Protein AF-A0A838S7A0-F1 (afdb_monomer)

Mean predicted aligned error: 16.69 Å

Structure (mmCIF, N/CA/C/O backbone):
data_AF-A0A838S7A0-F1
#
_entry.id   AF-A0A838S7A0-F1
#
loop_
_atom_site.group_PDB
_atom_site.id
_atom_site.type_symbol
_atom_site.label_atom_id
_atom_site.label_alt_id
_atom_site.label_comp_id
_atom_site.label_asym_id
_atom_site.label_entity_id
_atom_site.label_seq_id
_atom_site.pdbx_PDB_ins_code
_atom_site.Cartn_x
_atom_site.Cartn_y
_atom_site.Cartn_z
_atom_site.occupancy
_atom_site.B_iso_or_equiv
_atom_site.auth_seq_id
_atom_site.auth_comp_id
_atom_site.auth_asym_id
_atom_site.auth_atom_id
_atom_site.pdbx_PDB_model_num
ATOM 1 N N . MET A 1 1 ? 28.802 5.808 -30.785 1.00 59.38 1 MET A N 1
ATOM 2 C CA . MET A 1 1 ? 27.920 5.242 -29.746 1.00 59.38 1 MET A CA 1
ATOM 3 C C . MET A 1 1 ? 26.501 5.576 -30.138 1.00 59.38 1 MET A C 1
ATOM 5 O O . MET A 1 1 ? 26.120 6.739 -30.089 1.00 59.38 1 MET A O 1
ATOM 9 N N . ASP A 1 2 ? 25.777 4.580 -30.626 1.00 79.56 2 ASP A N 1
ATOM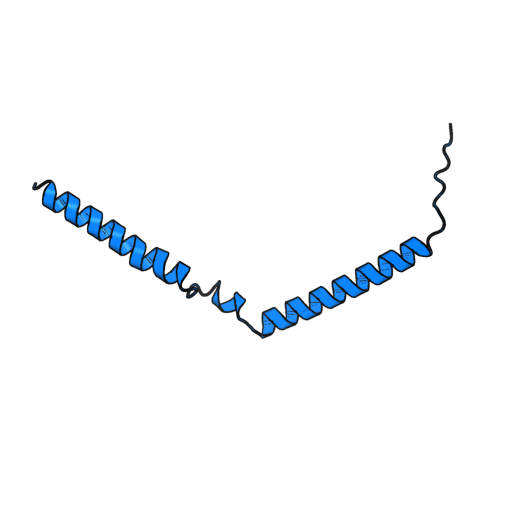 10 C CA . ASP A 1 2 ? 24.454 4.748 -31.212 1.00 79.56 2 ASP A CA 1
ATOM 11 C C . ASP A 1 2 ? 23.458 5.159 -30.133 1.00 79.56 2 ASP A C 1
ATOM 13 O O . ASP A 1 2 ? 23.108 4.390 -29.238 1.00 79.56 2 ASP A O 1
ATOM 17 N N . THR A 1 3 ? 23.014 6.408 -30.205 1.00 88.88 3 THR A N 1
ATOM 18 C CA . THR A 1 3 ? 22.057 7.013 -29.269 1.00 88.88 3 THR A CA 1
ATOM 19 C C . THR A 1 3 ? 20.780 6.182 -29.135 1.00 88.88 3 THR A C 1
ATOM 21 O O . THR A 1 3 ? 20.207 6.095 -28.052 1.00 88.88 3 THR A O 1
ATOM 24 N N . VAL A 1 4 ? 20.388 5.493 -30.209 1.00 91.06 4 VAL A N 1
ATOM 25 C CA . VAL A 1 4 ? 19.268 4.544 -30.248 1.00 91.06 4 VAL A CA 1
ATOM 26 C C . VAL A 1 4 ? 19.504 3.345 -29.326 1.00 91.06 4 VAL A C 1
ATOM 28 O O . VAL A 1 4 ? 18.600 2.940 -28.598 1.00 91.06 4 VAL A O 1
ATOM 31 N N . PHE A 1 5 ? 20.721 2.799 -29.306 1.00 90.19 5 PHE A N 1
ATOM 32 C CA . PHE A 1 5 ? 21.074 1.680 -28.434 1.00 90.19 5 PHE A CA 1
ATOM 33 C C . PHE A 1 5 ? 21.017 2.098 -26.959 1.00 90.19 5 PHE A C 1
ATOM 35 O O . PHE A 1 5 ? 20.418 1.407 -26.138 1.00 90.19 5 PHE A O 1
ATOM 42 N N . LEU A 1 6 ? 21.547 3.281 -26.636 1.00 90.94 6 LEU A N 1
ATOM 43 C CA . LEU A 1 6 ? 21.447 3.876 -25.298 1.00 90.94 6 LEU A CA 1
ATOM 44 C C . LEU A 1 6 ? 19.990 4.105 -24.867 1.00 90.94 6 LEU A C 1
ATOM 46 O O . LEU A 1 6 ? 19.627 3.775 -23.737 1.00 90.94 6 LEU A O 1
ATOM 50 N N . ALA A 1 7 ? 19.144 4.612 -25.767 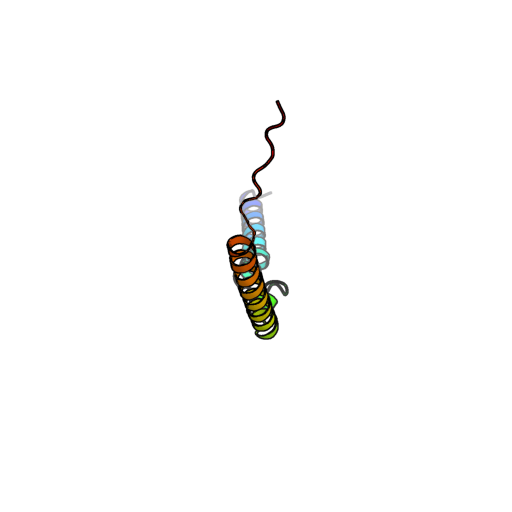1.00 90.75 7 ALA A N 1
ATOM 51 C CA . ALA A 1 7 ? 17.727 4.835 -25.492 1.00 90.75 7 ALA A CA 1
ATOM 52 C C . ALA A 1 7 ? 16.971 3.523 -25.218 1.00 90.75 7 ALA A C 1
ATOM 54 O O . ALA A 1 7 ? 16.172 3.456 -24.282 1.00 90.75 7 ALA A O 1
ATOM 55 N N . LEU A 1 8 ? 17.256 2.463 -25.983 1.00 92.88 8 LEU A N 1
ATOM 56 C CA . LEU A 1 8 ? 16.657 1.141 -25.775 1.00 92.88 8 LEU A CA 1
ATOM 57 C C . LEU A 1 8 ? 17.071 0.525 -24.437 1.00 92.88 8 LEU A C 1
ATOM 59 O O . LEU A 1 8 ? 16.220 0.009 -23.712 1.00 92.88 8 LEU A O 1
ATOM 63 N N . VAL A 1 9 ? 18.354 0.618 -24.080 1.00 93.00 9 VAL A N 1
ATOM 64 C CA . VAL A 1 9 ? 18.859 0.114 -22.795 1.00 93.00 9 VAL A CA 1
ATOM 65 C C . VAL A 1 9 ? 18.223 0.872 -21.625 1.00 93.00 9 VAL A C 1
ATOM 67 O O . VAL A 1 9 ? 17.773 0.247 -20.664 1.00 93.00 9 VAL A O 1
ATOM 70 N N . ALA A 1 10 ? 18.108 2.200 -21.719 1.00 91.81 10 ALA A N 1
ATOM 71 C CA . ALA A 1 10 ? 17.466 3.017 -20.690 1.00 91.81 10 ALA A CA 1
ATOM 72 C C . ALA A 1 10 ? 15.974 2.672 -20.520 1.00 91.81 10 ALA A C 1
ATOM 74 O O . ALA A 1 10 ? 15.500 2.486 -19.396 1.00 91.81 10 ALA A O 1
ATOM 75 N N . ALA A 1 11 ? 15.241 2.523 -21.628 1.00 92.75 11 ALA A N 1
ATOM 76 C CA . ALA A 1 11 ? 13.836 2.126 -21.604 1.00 92.75 11 ALA A CA 1
ATOM 77 C C . ALA A 1 11 ? 13.647 0.725 -20.998 1.00 92.75 11 ALA A C 1
ATOM 79 O O . ALA A 1 11 ? 12.756 0.525 -20.170 1.00 92.75 11 ALA A O 1
ATOM 80 N N . ALA A 1 12 ? 14.514 -0.230 -21.350 1.00 92.00 12 ALA A N 1
ATOM 81 C CA . ALA A 1 12 ? 14.483 -1.581 -20.800 1.00 92.00 12 ALA A CA 1
ATOM 82 C C . ALA A 1 12 ? 14.763 -1.598 -19.290 1.00 92.00 12 ALA A C 1
ATOM 84 O O . ALA A 1 12 ? 14.057 -2.281 -18.551 1.00 92.00 12 ALA A O 1
ATOM 85 N N . ALA A 1 13 ? 15.730 -0.811 -18.811 1.00 93.12 13 ALA A N 1
ATOM 86 C CA . ALA A 1 13 ? 16.038 -0.704 -17.386 1.00 93.12 13 ALA A CA 1
ATOM 87 C C . ALA A 1 13 ? 14.869 -0.107 -16.582 1.00 93.12 13 ALA A C 1
ATOM 89 O O . ALA A 1 13 ? 14.526 -0.618 -15.511 1.00 93.12 13 ALA A O 1
ATOM 90 N N . LEU A 1 14 ? 14.209 0.929 -17.112 1.00 90.38 14 LEU A N 1
ATOM 91 C CA . LEU A 1 14 ? 13.018 1.527 -16.501 1.00 90.38 14 LEU A CA 1
ATOM 92 C C . LEU A 1 14 ? 11.840 0.550 -16.483 1.00 90.38 14 LEU A C 1
ATOM 94 O O . LEU A 1 14 ? 11.198 0.386 -15.447 1.00 90.38 14 LEU A O 1
ATOM 98 N N . ALA A 1 15 ? 11.583 -0.140 -17.596 1.00 90.56 15 ALA A N 1
ATOM 99 C CA . ALA A 1 15 ? 10.522 -1.138 -17.691 1.00 90.56 15 ALA A CA 1
ATOM 100 C C . ALA A 1 15 ? 10.776 -2.330 -16.759 1.00 90.56 15 ALA A C 1
ATOM 102 O O . ALA A 1 15 ? 9.856 -2.779 -16.075 1.00 90.56 15 ALA A O 1
ATOM 103 N N . ALA A 1 16 ? 12.023 -2.802 -16.678 1.00 86.75 16 ALA A N 1
ATOM 104 C CA . ALA A 1 16 ? 12.431 -3.858 -15.762 1.00 86.75 16 ALA A CA 1
ATOM 105 C C . ALA A 1 16 ? 12.257 -3.412 -14.308 1.00 86.75 16 ALA A C 1
ATOM 107 O O . ALA A 1 16 ? 11.610 -4.111 -13.541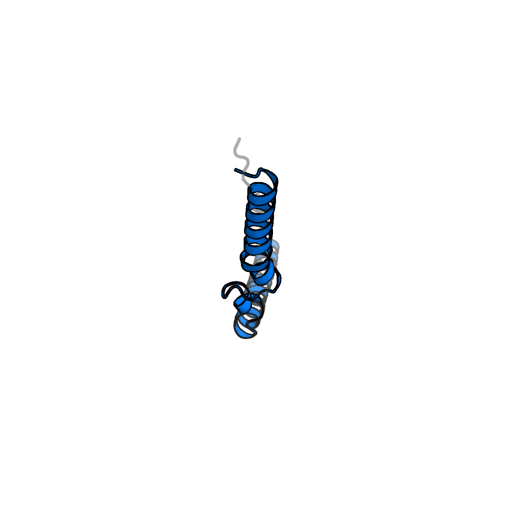 1.00 86.75 16 ALA A O 1
ATOM 108 N N . THR A 1 17 ? 12.723 -2.217 -13.940 1.00 88.75 17 THR A N 1
ATOM 109 C CA . THR A 1 17 ? 12.537 -1.662 -12.588 1.00 88.75 17 THR A CA 1
ATOM 110 C C . THR A 1 17 ? 11.055 -1.508 -12.252 1.00 88.75 17 THR A C 1
ATOM 112 O O . THR A 1 17 ? 10.605 -1.887 -11.172 1.00 88.75 17 THR A O 1
ATOM 115 N N . TRP A 1 18 ? 10.249 -1.017 -13.190 1.00 85.75 18 TRP A N 1
ATOM 116 C CA . TRP A 1 18 ? 8.813 -0.862 -12.988 1.00 85.75 18 TRP A CA 1
ATOM 117 C C . TRP A 1 18 ? 8.112 -2.215 -12.821 1.00 85.75 18 TRP A C 1
ATOM 119 O O . TRP A 1 18 ? 7.322 -2.418 -11.895 1.00 85.75 18 TRP A O 1
ATOM 129 N N . PHE A 1 19 ? 8.435 -3.186 -13.670 1.00 84.88 19 PHE A N 1
ATOM 130 C CA . PHE A 1 19 ? 7.826 -4.507 -13.621 1.00 84.88 19 PHE A CA 1
ATOM 131 C C . PHE A 1 19 ? 8.307 -5.327 -12.421 1.00 84.88 19 PHE A C 1
ATOM 133 O O . PHE A 1 19 ? 7.513 -6.036 -11.814 1.00 84.88 19 PHE A O 1
ATOM 140 N N . PHE A 1 20 ? 9.582 -5.251 -12.061 1.00 77.31 20 PHE A N 1
ATOM 141 C CA . PHE A 1 20 ? 10.163 -6.081 -11.010 1.00 77.31 20 PHE A CA 1
ATOM 142 C C . PHE A 1 20 ? 10.053 -5.446 -9.624 1.00 77.31 20 PHE A C 1
ATOM 144 O O . PHE A 1 20 ? 9.953 -6.180 -8.651 1.00 77.31 20 PHE A O 1
ATOM 151 N N . CYS A 1 21 ? 10.003 -4.115 -9.506 1.00 75.69 21 CYS A N 1
ATOM 152 C CA . CYS A 1 21 ? 9.871 -3.442 -8.210 1.00 75.69 21 CYS A CA 1
ATOM 153 C C . CYS A 1 21 ? 8.431 -2.982 -7.945 1.00 75.69 21 CYS A C 1
ATOM 155 O O . CYS A 1 21 ? 7.880 -3.277 -6.885 1.00 75.69 21 CYS A O 1
ATOM 157 N N . LEU A 1 22 ? 7.770 -2.309 -8.899 1.00 70.50 22 LEU A N 1
ATOM 158 C CA .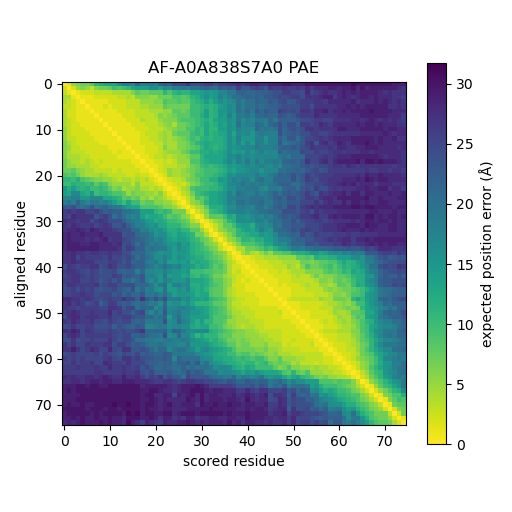 LEU A 1 22 ? 6.427 -1.753 -8.661 1.00 70.50 22 LEU A CA 1
ATOM 159 C C . LEU A 1 22 ? 5.310 -2.795 -8.826 1.00 70.50 22 LEU A C 1
ATOM 161 O O . LEU A 1 22 ? 4.341 -2.786 -8.061 1.00 70.50 22 LEU A O 1
ATOM 165 N N . ARG A 1 23 ? 5.418 -3.722 -9.785 1.00 72.56 23 ARG A N 1
ATOM 166 C CA . ARG A 1 23 ? 4.387 -4.757 -10.001 1.00 72.56 23 ARG A CA 1
ATOM 167 C C . ARG A 1 23 ? 4.219 -5.728 -8.820 1.00 72.56 23 ARG A C 1
ATOM 169 O O . ARG A 1 23 ? 3.062 -5.999 -8.487 1.00 72.56 23 ARG A O 1
ATOM 176 N N . PRO A 1 24 ? 5.272 -6.276 -8.173 1.00 64.25 24 PRO A N 1
ATOM 177 C CA . PRO A 1 24 ? 5.073 -7.152 -7.016 1.00 64.25 24 PRO A CA 1
ATOM 178 C C . PRO A 1 24 ? 4.582 -6.398 -5.779 1.00 64.25 24 PRO A C 1
ATOM 180 O O . PRO A 1 24 ? 3.788 -6.965 -5.026 1.00 64.25 24 PRO A O 1
ATOM 183 N N . MET A 1 25 ? 4.957 -5.120 -5.617 1.00 61.22 25 MET A N 1
ATOM 184 C CA . MET A 1 25 ? 4.379 -4.248 -4.588 1.00 61.22 25 MET A CA 1
ATOM 185 C C . MET A 1 25 ? 2.868 -4.073 -4.789 1.00 61.22 25 MET A C 1
ATOM 187 O O . MET A 1 25 ? 2.097 -4.242 -3.849 1.00 61.22 25 MET A O 1
ATOM 191 N N . ARG A 1 26 ? 2.411 -3.843 -6.028 1.00 62.66 26 ARG A N 1
ATOM 192 C CA . ARG A 1 26 ? 0.972 -3.715 -6.332 1.00 62.66 26 ARG A CA 1
ATOM 193 C C . ARG A 1 26 ? 0.188 -5.024 -6.261 1.00 62.66 26 ARG A C 1
ATOM 195 O O . ARG A 1 26 ? -1.013 -4.994 -6.028 1.00 62.66 26 ARG A O 1
ATOM 202 N N . ARG A 1 27 ? 0.842 -6.172 -6.452 1.00 59.62 27 ARG A N 1
ATOM 203 C CA . ARG A 1 27 ? 0.222 -7.502 -6.302 1.00 59.62 27 ARG A CA 1
ATOM 204 C C . ARG A 1 27 ? 0.213 -8.013 -4.853 1.00 59.62 27 ARG A C 1
ATOM 206 O O . ARG A 1 27 ? -0.150 -9.165 -4.637 1.00 59.62 27 ARG A O 1
ATOM 213 N N . GLY A 1 28 ? 0.598 -7.194 -3.869 1.00 54.81 28 GLY A N 1
ATOM 214 C CA . GLY A 1 28 ? 0.430 -7.517 -2.447 1.00 54.81 28 GLY A CA 1
ATOM 215 C C . GLY A 1 28 ? 1.344 -8.631 -1.923 1.00 54.81 28 GLY A C 1
ATOM 216 O O . GLY A 1 28 ? 1.044 -9.235 -0.898 1.00 54.81 28 GLY A O 1
ATOM 217 N N . ARG A 1 29 ? 2.462 -8.924 -2.606 1.00 54.84 29 ARG A N 1
ATOM 218 C CA . ARG A 1 29 ? 3.466 -9.909 -2.149 1.00 54.84 29 ARG A CA 1
ATOM 219 C C . ARG A 1 29 ? 4.626 -9.291 -1.369 1.00 54.84 29 ARG A C 1
ATOM 221 O O . ARG A 1 29 ? 5.606 -9.976 -1.096 1.00 54.84 29 ARG A O 1
ATOM 228 N N . CYS A 1 30 ? 4.521 -8.030 -0.961 1.00 50.72 30 CYS A N 1
ATOM 229 C CA . CYS A 1 30 ? 5.337 -7.559 0.149 1.00 50.72 30 CYS A CA 1
ATOM 230 C C . CYS A 1 30 ? 4.908 -8.334 1.396 1.00 50.72 30 CYS A C 1
ATOM 232 O O . CYS A 1 30 ? 3.726 -8.360 1.732 1.00 50.72 30 CYS A O 1
ATOM 234 N N . ALA A 1 31 ? 5.861 -8.952 2.095 1.00 53.62 31 ALA A N 1
ATOM 235 C CA . ALA A 1 31 ? 5.621 -9.642 3.364 1.00 53.62 31 ALA A CA 1
ATOM 236 C C . ALA A 1 31 ? 4.866 -8.763 4.391 1.00 53.62 31 ALA A C 1
ATOM 238 O O . ALA A 1 31 ? 4.192 -9.283 5.272 1.00 53.62 31 ALA A O 1
ATOM 239 N N . MET A 1 32 ? 4.905 -7.437 4.218 1.00 48.56 32 MET A N 1
ATOM 240 C CA . MET A 1 32 ? 4.161 -6.456 5.007 1.00 48.56 32 MET A CA 1
ATOM 241 C C . MET A 1 32 ? 2.653 -6.394 4.686 1.00 48.56 32 MET A C 1
ATOM 243 O O . MET A 1 32 ? 1.858 -6.147 5.583 1.00 48.56 32 MET A O 1
ATOM 247 N N . THR A 1 33 ? 2.231 -6.671 3.445 1.00 48.22 33 THR A N 1
ATOM 248 C CA . THR A 1 33 ? 0.811 -6.683 3.031 1.00 48.22 33 THR A CA 1
ATOM 249 C C . THR A 1 33 ? 0.153 -8.048 3.235 1.00 48.22 33 THR A C 1
ATOM 251 O O . THR A 1 33 ? -1.059 -8.121 3.391 1.00 48.22 33 THR A O 1
ATOM 254 N N . ARG A 1 34 ? 0.926 -9.141 3.314 1.00 50.31 34 ARG A N 1
ATOM 255 C CA . ARG A 1 34 ? 0.384 -10.470 3.662 1.00 50.31 34 ARG A CA 1
ATOM 256 C C . ARG A 1 34 ? -0.221 -10.509 5.075 1.00 50.31 34 ARG A C 1
ATOM 258 O O . ARG A 1 34 ? -1.155 -11.267 5.292 1.00 50.31 34 ARG A O 1
ATOM 265 N N . ARG A 1 35 ? 0.235 -9.631 5.979 1.00 50.91 35 ARG A N 1
ATOM 266 C CA . ARG A 1 35 ? -0.388 -9.393 7.295 1.00 50.91 35 ARG A CA 1
ATOM 267 C C . ARG A 1 35 ? -1.736 -8.672 7.229 1.00 50.91 35 ARG A C 1
ATOM 269 O O . ARG A 1 35 ? -2.524 -8.805 8.152 1.00 50.91 35 ARG A O 1
ATOM 276 N N . ALA A 1 36 ? -2.040 -7.942 6.154 1.00 51.44 36 ALA A N 1
ATOM 277 C CA . ALA A 1 36 ? -3.348 -7.294 6.004 1.00 51.44 36 ALA A CA 1
ATOM 278 C C . ALA A 1 36 ? -4.487 -8.306 5.766 1.00 51.44 36 ALA A C 1
ATOM 280 O O . ALA A 1 36 ? -5.653 -7.949 5.878 1.00 51.44 36 ALA A O 1
ATOM 281 N N . GLY A 1 37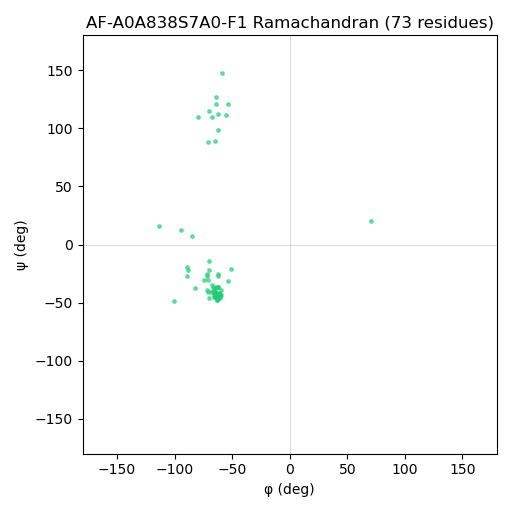 ? -4.149 -9.560 5.443 1.00 52.72 37 GLY A N 1
ATOM 282 C CA . GLY A 1 37 ? -5.085 -10.678 5.358 1.00 52.72 37 GLY A CA 1
ATOM 283 C C . GLY A 1 37 ? -4.851 -11.745 6.426 1.00 52.72 37 GLY A C 1
ATOM 284 O O . GLY A 1 37 ? -5.330 -12.860 6.241 1.00 52.72 37 GLY A O 1
ATOM 285 N N . ASP A 1 38 ? -4.099 -11.448 7.496 1.00 61.41 38 ASP A N 1
ATOM 286 C CA . ASP A 1 38 ? -3.982 -12.381 8.616 1.00 61.41 38 ASP A CA 1
ATOM 287 C C . ASP A 1 38 ? -5.334 -12.412 9.352 1.00 61.41 38 ASP A C 1
ATOM 289 O O . ASP A 1 38 ? -5.756 -11.387 9.909 1.00 61.41 38 ASP A O 1
ATOM 293 N N . PRO A 1 39 ? -6.046 -13.554 9.362 1.00 63.72 39 PRO A N 1
ATOM 294 C CA . PRO A 1 39 ? -7.326 -13.665 10.061 1.00 63.72 39 PRO A CA 1
ATOM 295 C C . PRO A 1 39 ? -7.154 -13.439 11.567 1.00 63.72 39 PRO A C 1
ATOM 297 O O . PRO A 1 39 ? -8.068 -12.952 12.226 1.00 63.72 39 PRO A O 1
ATOM 300 N N . GLU A 1 40 ? -5.963 -13.727 12.090 1.00 71.56 40 GLU A N 1
ATOM 301 C CA . GLU A 1 40 ? -5.583 -13.496 13.479 1.00 71.56 40 GLU A CA 1
ATOM 302 C C . GLU A 1 40 ? -5.443 -12.001 13.799 1.00 71.56 40 GLU A C 1
ATOM 304 O O . GLU A 1 40 ? -6.027 -11.514 14.760 1.00 71.56 40 GLU A O 1
ATOM 309 N N . LEU A 1 41 ? -4.768 -11.231 12.937 1.00 71.06 41 LEU A N 1
ATOM 310 C CA . LEU A 1 41 ? -4.679 -9.776 13.096 1.00 71.06 41 LEU A CA 1
ATOM 311 C C . LEU A 1 41 ? -6.061 -9.122 12.959 1.00 71.06 41 LEU A C 1
ATOM 313 O O . LEU A 1 41 ? -6.384 -8.189 13.685 1.00 71.06 41 LEU A O 1
ATOM 317 N N . SER A 1 42 ? -6.897 -9.638 12.057 1.00 75.06 42 SER A N 1
ATOM 318 C CA . SER A 1 42 ? -8.273 -9.162 11.876 1.00 75.06 42 SER A CA 1
ATOM 319 C C . SER A 1 42 ? -9.146 -9.445 13.104 1.00 75.06 42 SER A C 1
ATOM 321 O O . SER A 1 42 ? -9.948 -8.594 13.485 1.00 75.06 42 SER A O 1
ATOM 323 N N . ARG A 1 43 ? 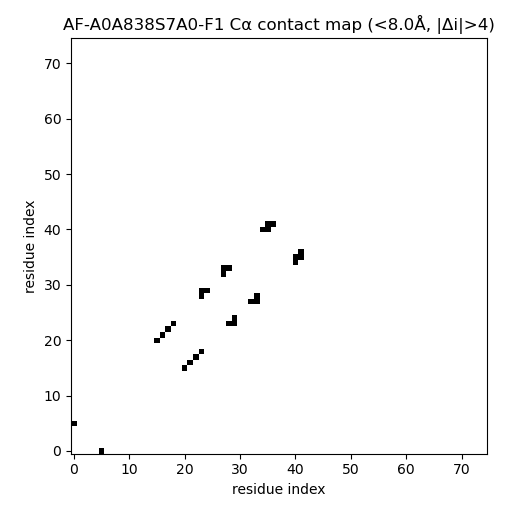-8.964 -10.603 13.756 1.00 77.50 43 ARG A N 1
ATOM 324 C CA . ARG A 1 43 ? -9.600 -10.921 15.044 1.00 77.50 43 ARG A CA 1
ATOM 325 C C . ARG A 1 43 ? -9.141 -9.982 16.149 1.00 77.50 43 ARG A C 1
ATOM 327 O O . ARG A 1 43 ? -9.991 -9.415 16.823 1.00 77.50 43 ARG A O 1
ATOM 334 N N . GLN A 1 44 ? -7.834 -9.758 16.271 1.00 81.81 44 GLN A N 1
ATOM 335 C CA . GLN A 1 44 ? -7.288 -8.836 17.268 1.00 81.81 44 GLN A CA 1
ATOM 336 C C . GLN A 1 44 ? -7.814 -7.412 17.053 1.00 81.81 44 GLN A C 1
ATOM 338 O O . GLN A 1 44 ? -8.239 -6.763 18.000 1.00 81.81 44 GLN A O 1
ATOM 343 N N . ILE A 1 45 ? -7.880 -6.936 15.806 1.00 84.50 45 ILE A N 1
ATOM 344 C CA . ILE A 1 45 ? -8.466 -5.624 15.492 1.00 84.50 45 ILE A CA 1
ATOM 345 C C . ILE A 1 45 ? -9.947 -5.566 15.894 1.00 84.50 45 ILE A C 1
ATOM 347 O O . ILE A 1 45 ? -10.378 -4.547 16.430 1.00 84.50 45 ILE A O 1
ATOM 351 N N . ALA A 1 46 ? -10.724 -6.626 15.652 1.00 84.62 46 ALA A N 1
ATOM 352 C CA . ALA A 1 46 ? -12.133 -6.674 16.042 1.00 84.62 46 ALA A CA 1
ATOM 353 C C . ALA A 1 46 ? -12.312 -6.644 17.570 1.00 84.62 46 ALA A C 1
ATOM 355 O O . ALA A 1 46 ? -13.136 -5.881 18.067 1.00 84.62 46 ALA A O 1
ATOM 356 N N . GLU A 1 47 ? -11.496 -7.402 18.303 1.00 85.81 47 GLU A N 1
ATOM 357 C CA . GLU A 1 47 ? -11.501 -7.445 19.769 1.00 85.81 47 GLU A CA 1
ATOM 358 C C . GLU A 1 47 ? -11.139 -6.078 20.376 1.00 85.81 47 GLU A C 1
ATOM 360 O O . GLU A 1 47 ? -11.883 -5.536 21.194 1.00 85.81 47 GLU A O 1
ATOM 365 N N . LEU A 1 48 ? -10.074 -5.441 19.875 1.00 86.19 48 LEU A N 1
ATOM 366 C CA . LEU A 1 48 ? -9.667 -4.091 20.285 1.00 86.19 48 LEU A CA 1
ATOM 367 C C . LEU A 1 48 ? -10.732 -3.027 19.964 1.00 86.19 48 LEU A C 1
ATOM 369 O O . LEU A 1 48 ? -10.931 -2.085 20.733 1.00 86.19 48 LEU A O 1
ATOM 373 N N . GLN A 1 49 ? -11.435 -3.146 18.835 1.00 87.81 49 GLN A N 1
ATOM 374 C CA . GLN A 1 49 ? -12.534 -2.231 18.509 1.00 87.81 49 GLN A CA 1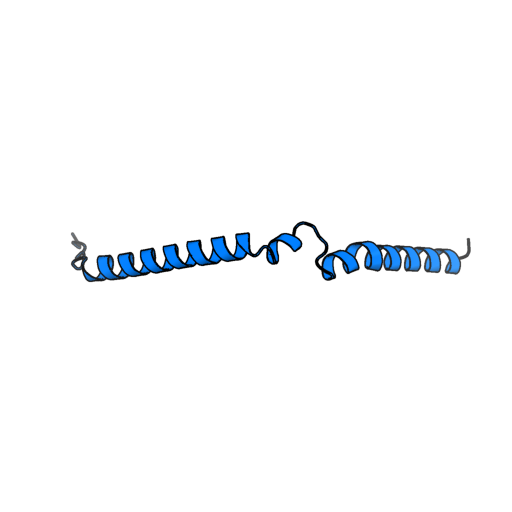
ATOM 375 C C . GLN A 1 49 ? -13.730 -2.399 19.448 1.00 87.81 49 GLN A C 1
ATOM 377 O O . GLN A 1 49 ? -14.399 -1.412 19.770 1.00 87.81 49 GLN A O 1
ATOM 382 N N . GLU A 1 50 ? -14.000 -3.624 19.890 1.00 87.00 50 GLU A N 1
ATOM 383 C CA . GLU A 1 50 ? -15.067 -3.906 20.841 1.00 87.00 50 GLU A CA 1
ATOM 384 C C . GLU A 1 50 ? -14.741 -3.328 22.223 1.00 87.00 50 GLU A C 1
ATOM 386 O O . GLU A 1 50 ? -15.588 -2.662 22.823 1.00 87.00 50 GLU A O 1
ATOM 391 N N . GLU A 1 51 ? -13.489 -3.447 22.664 1.00 84.81 51 GLU A N 1
ATOM 392 C CA . GLU A 1 51 ? -13.011 -2.842 23.908 1.00 84.81 51 GLU A CA 1
ATOM 393 C C . GLU A 1 51 ? -13.132 -1.307 23.873 1.00 84.81 51 GLU A C 1
ATOM 395 O O . GLU A 1 51 ? -13.714 -0.703 24.778 1.00 84.81 51 GLU A O 1
ATOM 400 N N . ILE A 1 52 ? -12.728 -0.658 22.772 1.00 87.25 52 ILE A N 1
ATOM 401 C CA . ILE A 1 52 ? -12.916 0.794 22.583 1.00 87.25 52 ILE A CA 1
ATOM 402 C C . ILE A 1 52 ? -14.402 1.178 22.633 1.00 87.25 52 ILE A C 1
ATOM 404 O O . ILE A 1 52 ? -14.758 2.226 23.181 1.00 87.25 52 ILE A O 1
ATOM 408 N N . ARG A 1 53 ? -15.288 0.355 22.061 1.00 87.94 53 ARG A N 1
ATOM 409 C CA . ARG A 1 53 ? -16.733 0.608 22.078 1.00 87.94 53 ARG A CA 1
ATOM 410 C C . ARG A 1 53 ? -17.295 0.537 23.497 1.00 87.94 53 ARG A C 1
ATOM 412 O O . ARG A 1 53 ? -18.110 1.388 23.855 1.00 87.94 53 ARG A O 1
ATOM 419 N N . MET A 1 54 ? -16.852 -0.434 24.296 1.00 87.06 54 MET A N 1
ATOM 420 C CA . MET A 1 54 ? -17.247 -0.554 25.701 1.00 87.06 54 MET A CA 1
ATOM 421 C C . MET A 1 54 ? -16.738 0.627 26.526 1.00 87.06 54 MET A C 1
ATOM 423 O O . MET A 1 54 ? -17.520 1.220 27.269 1.00 87.06 54 MET A O 1
ATOM 427 N N . LEU A 1 55 ? -15.473 1.018 26.346 1.00 83.94 55 LEU A N 1
ATOM 428 C CA . LEU A 1 55 ? -14.893 2.163 27.050 1.00 83.94 55 LEU A CA 1
ATOM 429 C C . LEU A 1 55 ? -15.648 3.455 26.730 1.00 83.94 55 LEU A C 1
ATOM 431 O O . LEU A 1 55 ? -16.032 4.174 27.646 1.00 83.94 55 LEU A O 1
ATOM 435 N N . ARG A 1 56 ? -15.961 3.719 25.455 1.00 80.75 56 ARG A N 1
ATOM 436 C CA . ARG A 1 56 ? -16.765 4.897 25.080 1.00 80.75 56 ARG A CA 1
ATOM 437 C C . ARG A 1 56 ? -18.170 4.873 25.675 1.00 80.75 56 ARG A C 1
ATOM 439 O O . ARG A 1 56 ? -18.692 5.924 26.028 1.00 80.75 56 ARG A O 1
ATOM 446 N N . ALA A 1 57 ? -18.798 3.703 25.774 1.00 83.50 57 ALA A N 1
ATOM 447 C CA . ALA A 1 57 ? -20.112 3.588 26.399 1.00 83.50 57 ALA A CA 1
ATOM 448 C C . ALA A 1 57 ? -20.048 3.890 27.905 1.00 83.50 57 ALA A C 1
ATOM 450 O O . ALA A 1 57 ? -20.928 4.578 28.420 1.00 83.50 57 ALA A O 1
ATOM 451 N N . GLN A 1 58 ? -19.000 3.427 28.594 1.00 80.75 58 GLN A N 1
ATOM 452 C CA . GLN A 1 58 ? -18.768 3.755 30.002 1.00 80.75 58 GLN A CA 1
ATOM 453 C C . GLN A 1 58 ? -18.499 5.246 30.198 1.00 80.75 58 GLN A C 1
ATOM 455 O O . GLN A 1 58 ? -19.075 5.835 31.106 1.00 80.75 58 GLN A O 1
ATOM 460 N N . ASP A 1 59 ? -17.708 5.864 29.322 1.00 80.94 59 ASP A N 1
ATOM 461 C CA . ASP A 1 59 ? -17.385 7.291 29.403 1.00 80.94 59 ASP A CA 1
ATOM 462 C C . ASP A 1 59 ? -18.642 8.157 29.233 1.00 80.94 59 ASP A C 1
ATOM 464 O O . ASP A 1 59 ? -18.902 9.044 30.035 1.00 80.94 59 ASP A O 1
ATOM 468 N N . VAL A 1 60 ? -19.516 7.826 28.273 1.00 78.88 60 VAL A N 1
ATOM 469 C CA . VAL A 1 60 ? -20.803 8.525 28.086 1.00 78.88 60 VAL A CA 1
ATOM 470 C C . VAL A 1 60 ? -21.734 8.349 29.292 1.00 78.88 60 VAL A C 1
ATOM 472 O O . VAL A 1 60 ? -22.477 9.268 29.644 1.00 78.88 60 VAL A O 1
ATOM 475 N N . LEU A 1 61 ? -21.730 7.177 29.931 1.00 76.5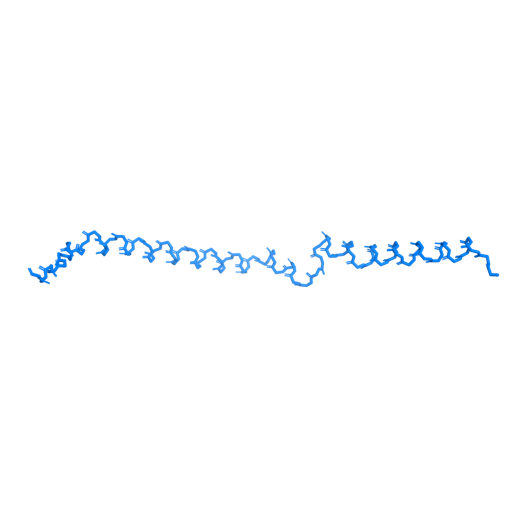6 61 LEU A N 1
ATOM 476 C CA . LEU A 1 61 ? -22.520 6.937 31.141 1.00 76.56 61 LEU A CA 1
ATOM 477 C C . LEU A 1 61 ? -21.949 7.690 32.346 1.00 76.56 61 LEU A C 1
ATOM 479 O O . LEU A 1 61 ? -22.720 8.274 33.107 1.00 76.56 61 LEU A O 1
ATOM 483 N N . ALA A 1 62 ? -20.624 7.724 32.486 1.00 77.38 62 ALA A N 1
ATOM 484 C CA . ALA A 1 62 ? -19.925 8.492 33.507 1.00 77.38 62 ALA A CA 1
ATOM 485 C C . ALA A 1 62 ? -20.137 9.999 33.311 1.00 77.38 62 ALA A C 1
ATOM 487 O O . ALA A 1 62 ? -20.426 10.699 34.275 1.00 77.38 62 ALA A O 1
ATOM 488 N N . GLU A 1 63 ? -20.103 10.493 32.073 1.00 73.69 63 GLU A N 1
ATOM 489 C CA . GLU A 1 63 ? -20.373 11.892 31.728 1.00 73.69 63 GLU A CA 1
ATOM 490 C C . GLU A 1 63 ? -21.837 12.269 31.998 1.00 73.69 63 GLU A C 1
ATOM 492 O O . GLU A 1 63 ? -22.119 13.358 32.491 1.00 73.69 63 GLU A O 1
ATOM 497 N N . ARG A 1 64 ? -22.786 11.351 31.759 1.00 67.62 64 ARG A N 1
ATOM 498 C CA . ARG A 1 64 ? -24.198 11.557 32.126 1.00 67.62 64 ARG A CA 1
ATOM 499 C C . ARG A 1 64 ? -24.465 11.487 33.629 1.00 67.62 64 ARG A C 1
ATOM 501 O O . ARG A 1 64 ? -25.448 12.074 34.078 1.00 67.62 64 ARG A O 1
ATOM 508 N N . GLN A 1 65 ? -23.658 10.747 34.387 1.00 63.75 65 GLN A N 1
ATOM 509 C CA . GLN A 1 65 ? -23.762 10.659 35.849 1.00 63.75 65 GLN A CA 1
ATOM 510 C C . GLN A 1 65 ? -22.945 11.733 36.570 1.00 63.75 65 GLN A C 1
ATOM 512 O O . GLN A 1 65 ? -23.229 12.028 37.732 1.00 63.75 65 GLN A O 1
ATOM 517 N N . ALA A 1 66 ? -21.963 12.334 35.901 1.00 58.84 66 ALA A N 1
ATOM 518 C CA . ALA A 1 66 ? -21.210 13.447 36.438 1.00 58.84 66 ALA A CA 1
ATOM 519 C C . ALA A 1 66 ? -22.165 14.638 36.637 1.00 58.84 66 ALA A C 1
ATOM 521 O O . ALA A 1 66 ? -22.793 15.099 35.678 1.00 58.84 66 ALA A O 1
ATOM 522 N N . PRO A 1 67 ? -22.311 15.162 37.868 1.00 62.28 67 PRO A N 1
ATOM 523 C CA . PRO A 1 67 ? -23.041 16.403 38.065 1.00 62.28 67 PRO A CA 1
ATOM 524 C C . PRO A 1 67 ? -22.355 17.504 37.244 1.00 62.28 67 PRO A C 1
ATOM 526 O O . PRO A 1 67 ? -21.128 17.467 37.096 1.00 62.28 67 PRO A O 1
ATOM 529 N N . PRO A 1 68 ? -23.098 18.495 36.712 1.00 58.75 68 PRO A N 1
ATOM 530 C CA . PRO A 1 68 ? -22.478 19.615 36.025 1.00 58.75 68 PRO A CA 1
ATOM 531 C C . PRO A 1 68 ? -21.478 20.241 36.991 1.00 58.75 68 PRO A C 1
ATOM 533 O O . PRO A 1 68 ? -21.873 20.808 38.013 1.00 58.75 68 PRO A O 1
ATOM 536 N N . VAL A 1 69 ? -20.184 20.115 36.688 1.00 64.88 69 VAL A N 1
ATOM 537 C CA . VAL A 1 69 ? -19.133 20.846 37.389 1.00 64.88 69 VAL A CA 1
ATOM 538 C C . VAL A 1 69 ? -19.385 22.312 37.069 1.00 64.88 69 VAL A C 1
ATOM 540 O O . VAL A 1 69 ? -18.917 22.851 36.065 1.00 64.88 69 VAL A O 1
ATOM 543 N N . ARG A 1 70 ? -20.207 22.955 37.903 1.00 60.09 70 ARG A N 1
ATOM 544 C CA . ARG A 1 70 ? -20.295 24.404 37.967 1.00 60.09 70 ARG A CA 1
ATOM 545 C C . ARG A 1 70 ? -18.914 24.853 38.403 1.00 60.09 70 ARG A C 1
ATOM 547 O O . ARG A 1 70 ? -18.573 24.758 39.577 1.00 60.09 70 ARG A O 1
ATOM 554 N N . ARG A 1 71 ? -18.100 25.275 37.437 1.00 62.53 71 ARG A N 1
ATOM 555 C CA . ARG A 1 71 ? -16.894 26.042 37.730 1.00 62.53 71 ARG A CA 1
ATOM 556 C C . ARG A 1 71 ? -17.346 27.236 38.578 1.00 62.53 71 ARG A C 1
ATOM 558 O O . ARG A 1 71 ? -18.214 27.974 38.101 1.00 62.53 71 ARG A O 1
ATOM 565 N N . PRO A 1 72 ? -16.834 27.419 39.805 1.00 54.81 72 PRO A N 1
ATOM 566 C CA . PRO A 1 72 ? -16.990 28.691 40.478 1.00 54.81 72 PRO A CA 1
ATOM 567 C C . PRO A 1 72 ? -16.255 29.714 39.610 1.00 54.81 72 PRO A C 1
ATOM 569 O O . PRO A 1 72 ? -15.044 29.625 39.412 1.00 54.81 72 PRO A O 1
ATOM 572 N N . LEU A 1 73 ? -17.012 30.622 38.998 1.00 67.00 73 LEU A N 1
ATOM 573 C CA . LEU A 1 73 ? -16.478 31.914 38.602 1.00 67.00 73 LEU A CA 1
ATOM 574 C C . LEU A 1 73 ? -16.279 32.679 39.911 1.00 67.00 73 LEU A C 1
ATOM 576 O O . LEU A 1 73 ? -17.204 33.329 40.386 1.00 67.00 73 LEU A O 1
ATOM 580 N N . ASP A 1 74 ? -15.107 32.518 40.520 1.00 60.41 74 ASP A N 1
ATOM 581 C CA . ASP A 1 74 ? -14.627 33.457 41.528 1.00 60.41 74 ASP A CA 1
ATOM 582 C C . ASP A 1 74 ? -14.059 34.673 40.785 1.00 60.41 74 ASP A C 1
ATOM 584 O O . ASP A 1 74 ? -13.039 34.580 40.095 1.00 60.41 74 ASP A O 1
ATOM 588 N N . GLY A 1 75 ? -14.781 35.788 40.889 1.00 58.53 75 GLY A N 1
ATOM 589 C CA . GLY A 1 75 ? -14.429 37.116 40.394 1.00 58.53 75 GLY A CA 1
ATOM 590 C C . GLY A 1 75 ? -15.250 38.167 41.119 1.00 58.53 75 GLY A C 1
ATOM 591 O O . GLY A 1 75 ? -16.494 38.070 41.042 1.00 58.53 75 GLY A O 1
#

Foldseek 3Di:
DDVVVVVVVVVVVVVCCCCVPVVCVVVQPPPVSVVVPDVVVVVVVVVVVVVVVVVVVVVVVVVVVDDPPPDPPPD

Sequence (75 aa):
MDTVFLALVAAAALAATWFFCLRPMRRGRCAMTRRAGDPELSRQIAELQEEIRMLRAQDVLAERQAPPVRRPLDG

Radius of gyration: 28.78 Å; Cα contacts (8 Å, |Δi|>4): 15; chains: 1; bounding box: 52×51×73 Å

pLDDT: mean 74.06, std 14.03, range [48.22, 93.12]

Secondary structure (DSSP, 8-state):
--HHHHHHHHHHHHHHHIIIIIHHHHTT-SHHHHGGG-HHHHHHHHHHHHHHHHHHHHHHHHHHHS---------

Solvent-accessible surface area (backbone atoms only — not comparable to full-atom values): 4479 Å² tota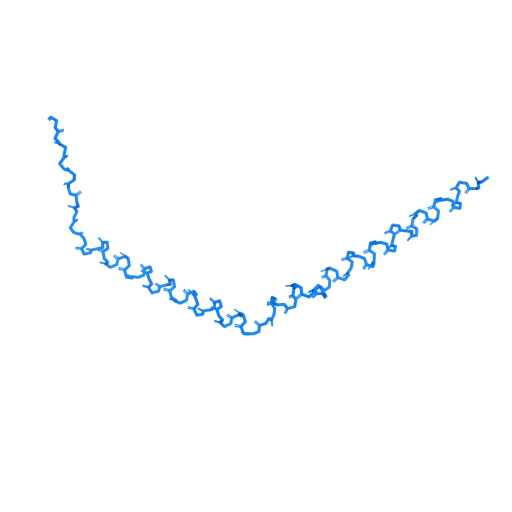l; per-residue (Å²): 132,62,66,66,59,56,51,50,53,52,51,50,53,52,50,47,48,44,55,68,56,51,46,45,56,74,69,46,69,41,80,76,49,52,53,78,68,34,70,66,55,54,49,52,52,51,53,54,52,48,51,54,51,52,51,52,53,50,49,56,50,49,60,72,68,47,71,84,79,74,72,80,83,83,127